Protein AF-A0ABD7GP69-F1 (afdb_monomer_lite)

Secondary structure (DSSP, 8-state):
--GGGGGPPEESSTTSEE-GGGGB-SSTTEEE-TTS-EEEEEEEE-BTTEEEEE-SS--SS-EEEEEEEE--STT---EEEE-S--SSEEEEEEE-TTS-B---EEEEEEEE-

pLDDT: mean 90.44, std 5.29, range [66.88, 95.69]

Organism: NCBI:txid1812935

Structure (mmCIF, N/CA/C/O backbone):
data_AF-A0ABD7GP69-F1
#
_entry.id   AF-A0ABD7GP69-F1
#
loop_
_atom_site.group_PDB
_atom_site.id
_atom_site.type_symbol
_atom_site.label_atom_id
_atom_site.label_alt_id
_atom_site.label_comp_id
_atom_site.label_asym_id
_atom_site.label_entity_id
_atom_site.label_seq_id
_atom_site.pdbx_PDB_ins_code
_atom_site.Cartn_x
_atom_site.Cartn_y
_atom_site.Cartn_z
_atom_site.occupancy
_atom_site.B_iso_or_equiv
_atom_site.auth_seq_id
_atom_site.auth_comp_id
_atom_site.auth_asym_id
_atom_site.auth_atom_id
_atom_site.pdbx_PDB_model_num
ATOM 1 N N . GLY A 1 1 ? -33.710 0.098 13.805 1.00 66.88 1 GLY A N 1
ATOM 2 C CA . GLY A 1 1 ? -33.484 1.265 14.685 1.00 66.88 1 GLY A CA 1
ATOM 3 C C . GLY A 1 1 ? -32.191 1.082 15.458 1.00 66.88 1 GLY A C 1
ATOM 4 O O . GLY A 1 1 ? -31.771 -0.054 15.618 1.00 66.88 1 GLY A O 1
ATOM 5 N N . LEU A 1 2 ? -31.568 2.172 15.920 1.00 76.12 2 LEU A N 1
ATOM 6 C CA . LEU A 1 2 ? -30.235 2.172 16.555 1.00 76.12 2 LEU A CA 1
ATOM 7 C C . LEU A 1 2 ? -30.213 1.653 18.016 1.00 76.12 2 LEU A C 1
ATOM 9 O O . LEU A 1 2 ? -29.140 1.480 18.584 1.00 76.12 2 LEU A O 1
ATOM 13 N N . GLY A 1 3 ? -31.366 1.372 18.636 1.00 86.81 3 GLY A N 1
ATOM 14 C CA . GLY A 1 3 ? -31.443 0.788 19.985 1.00 86.81 3 GLY A CA 1
ATOM 15 C C . GLY A 1 3 ? -30.731 1.629 21.054 1.00 86.81 3 GLY A C 1
ATOM 16 O O . GLY A 1 3 ? -30.752 2.857 21.001 1.00 86.81 3 GLY A O 1
ATOM 17 N N . THR A 1 4 ? -30.054 0.973 22.000 1.00 87.00 4 THR A N 1
ATOM 18 C CA . THR A 1 4 ? -29.276 1.628 23.073 1.00 87.00 4 THR A CA 1
ATOM 19 C C . THR A 1 4 ? -28.040 2.376 22.569 1.00 87.00 4 THR A C 1
ATOM 21 O O . THR A 1 4 ? -27.393 3.083 23.336 1.00 87.00 4 THR A O 1
ATOM 24 N N . VAL A 1 5 ? -27.695 2.255 21.282 1.00 83.44 5 VAL A N 1
ATOM 25 C CA . VAL A 1 5 ? -26.601 3.026 20.681 1.00 83.44 5 VAL A CA 1
ATOM 26 C C . VAL A 1 5 ? -26.987 4.495 20.521 1.00 83.44 5 VAL A C 1
ATOM 28 O O . VAL A 1 5 ? -26.122 5.352 20.641 1.00 83.44 5 VAL A O 1
ATOM 31 N N . ALA A 1 6 ? -28.276 4.811 20.352 1.00 85.25 6 ALA A N 1
ATOM 32 C CA . ALA A 1 6 ? -28.744 6.191 20.191 1.00 85.25 6 ALA A CA 1
ATOM 33 C C . ALA A 1 6 ? -28.470 7.092 21.412 1.00 85.25 6 ALA A C 1
ATOM 35 O O . ALA A 1 6 ? -28.471 8.310 21.280 1.00 85.25 6 ALA A O 1
ATOM 36 N N . THR A 1 7 ? -28.232 6.506 22.589 1.00 88.25 7 THR A N 1
ATOM 37 C CA . THR A 1 7 ? -27.935 7.240 23.829 1.00 88.25 7 THR A CA 1
ATOM 38 C C . THR A 1 7 ? -26.441 7.291 24.149 1.00 88.25 7 THR A C 1
ATOM 40 O O . THR A 1 7 ? -26.061 7.792 25.205 1.00 88.25 7 THR A O 1
ATOM 43 N N . LYS A 1 8 ? -25.582 6.719 23.297 1.00 90.06 8 LYS A N 1
ATOM 44 C CA . LYS A 1 8 ? -24.135 6.675 23.527 1.00 90.06 8 LYS A CA 1
ATOM 45 C C . LYS A 1 8 ? -23.468 7.939 23.001 1.00 90.06 8 LYS A C 1
ATOM 47 O O . LYS A 1 8 ? -23.760 8.397 21.901 1.00 90.06 8 LYS A O 1
ATOM 52 N N . ASN A 1 9 ? -22.514 8.450 23.773 1.00 92.56 9 ASN A N 1
ATOM 53 C CA . ASN A 1 9 ? -21.662 9.555 23.345 1.00 92.56 9 ASN A CA 1
ATOM 54 C C . ASN A 1 9 ? -20.686 9.098 22.252 1.00 92.56 9 ASN A C 1
ATOM 56 O O . ASN A 1 9 ? -20.307 7.925 22.202 1.00 92.56 9 ASN A O 1
ATOM 60 N N . VAL A 1 10 ? -20.265 10.040 21.409 1.00 91.50 10 VAL A N 1
ATOM 61 C CA . VAL A 1 10 ? -19.211 9.845 20.404 1.00 91.50 10 VAL A CA 1
ATOM 62 C C . VAL A 1 10 ? -17.851 10.142 21.044 1.00 91.50 10 VAL A C 1
ATOM 64 O O . VAL A 1 10 ? -17.710 11.161 21.718 1.00 91.50 10 VAL A O 1
ATOM 67 N N . GLY A 1 11 ? -16.875 9.250 20.869 1.00 90.50 11 GLY A N 1
ATOM 68 C CA . GLY A 1 11 ? -15.530 9.385 21.432 1.00 90.50 11 GLY A CA 1
ATOM 69 C C . GLY A 1 11 ? -14.727 8.082 21.378 1.00 90.50 11 GLY A C 1
ATOM 70 O O . GLY A 1 11 ? -15.103 7.135 20.689 1.00 90.50 11 GLY A O 1
ATOM 71 N N . THR A 1 12 ? -13.616 8.020 22.111 1.00 87.69 12 THR A N 1
ATOM 72 C CA . THR A 1 12 ? -12.710 6.852 22.174 1.00 87.69 12 THR A CA 1
ATOM 73 C C . THR A 1 12 ? -12.851 6.028 23.461 1.00 87.69 12 THR A C 1
ATOM 75 O O . THR A 1 12 ? -12.137 5.044 23.657 1.00 87.69 12 THR A O 1
ATOM 78 N N . GLY A 1 13 ? -13.762 6.417 24.357 1.00 85.44 13 GLY A N 1
ATOM 79 C CA . GLY A 1 13 ? -13.987 5.765 25.645 1.00 85.44 13 GLY A CA 1
ATOM 80 C C . GLY A 1 13 ? -14.775 4.455 25.552 1.00 85.44 13 GLY A C 1
ATOM 81 O O . GLY A 1 13 ? -15.491 4.181 24.587 1.00 85.44 13 GLY A O 1
ATOM 82 N N . SER A 1 14 ? -14.688 3.637 26.605 1.00 86.69 14 SER A N 1
ATOM 83 C CA . SER A 1 14 ? -15.457 2.390 26.689 1.00 86.69 14 SER A CA 1
ATOM 84 C C . SER A 1 14 ? -16.962 2.657 26.595 1.00 86.69 14 SER A C 1
ATOM 86 O O . SER A 1 14 ? -17.495 3.555 27.245 1.00 86.69 14 SER A O 1
ATOM 88 N N . GLY A 1 15 ? -17.653 1.870 25.770 1.00 84.94 15 GLY A N 1
ATOM 89 C CA . GLY A 1 15 ? -19.095 1.991 25.579 1.00 84.94 15 GLY A CA 1
ATOM 90 C C . GLY A 1 15 ? -19.539 3.190 24.736 1.00 84.94 15 GLY A C 1
ATOM 91 O O . GLY A 1 15 ? -20.748 3.368 24.603 1.00 84.94 15 GLY A O 1
ATOM 92 N N . GLN A 1 16 ? -18.618 3.959 24.147 1.00 89.31 16 GLN A N 1
ATOM 93 C CA . GLN A 1 16 ? -18.918 5.052 23.216 1.00 89.31 16 GLN A CA 1
ATOM 94 C C . GLN A 1 16 ? -19.029 4.571 21.764 1.00 89.31 16 GLN A C 1
ATOM 96 O O . GLN A 1 16 ? -18.616 3.463 21.415 1.00 89.31 16 GLN A O 1
ATOM 101 N N . ILE A 1 17 ? -19.623 5.411 20.918 1.00 90.06 17 ILE A N 1
ATOM 102 C CA . ILE A 1 17 ? -19.536 5.276 19.463 1.00 90.06 17 ILE A CA 1
ATOM 103 C C . ILE A 1 17 ? -18.164 5.825 19.048 1.00 90.06 17 ILE A C 1
ATOM 105 O O . ILE A 1 17 ? -17.888 6.979 19.379 1.00 90.06 17 ILE A O 1
ATOM 109 N N . PRO A 1 18 ? -17.320 5.054 18.336 1.00 88.44 18 PRO A N 1
ATOM 110 C CA . PRO A 1 18 ? -16.006 5.522 17.910 1.00 88.44 18 PRO A CA 1
ATOM 111 C C . PRO A 1 18 ? -16.093 6.841 17.143 1.00 88.44 18 PRO A C 1
ATOM 113 O O . PRO A 1 18 ? -16.843 6.955 16.171 1.00 88.44 18 PRO A O 1
ATOM 116 N N . ASP A 1 19 ? -15.323 7.831 17.581 1.00 89.88 19 ASP A N 1
ATOM 117 C CA . ASP A 1 19 ? -15.154 9.077 16.836 1.00 89.88 19 ASP A CA 1
ATOM 118 C C . ASP A 1 19 ? -14.115 8.942 15.704 1.00 89.88 19 ASP A C 1
ATOM 120 O O . ASP A 1 19 ? -13.464 7.908 15.534 1.00 89.88 19 ASP A O 1
ATOM 124 N N . MET A 1 20 ? -13.921 10.022 14.942 1.00 85.44 20 MET A N 1
ATOM 125 C CA . MET A 1 20 ? -12.962 10.068 13.831 1.00 85.44 20 MET A CA 1
ATOM 126 C C . MET A 1 20 ? -11.504 9.844 14.275 1.00 85.44 20 MET A C 1
ATOM 128 O O . MET A 1 20 ? -10.694 9.334 13.502 1.00 85.44 20 MET A O 1
ATOM 132 N N . SER A 1 21 ? -11.154 10.190 15.518 1.00 87.19 21 SER A N 1
ATOM 133 C CA . SER A 1 21 ? -9.795 10.003 16.038 1.00 87.19 21 SER A CA 1
ATOM 134 C C . SER A 1 21 ? -9.438 8.522 16.197 1.00 87.19 21 SER A C 1
ATOM 136 O O . SER A 1 21 ? -8.272 8.160 16.067 1.00 87.19 21 SER A O 1
ATOM 138 N N . SER A 1 22 ? -10.444 7.651 16.340 1.00 87.12 22 SER A N 1
ATOM 139 C CA . SER A 1 22 ? -10.281 6.189 16.386 1.00 87.12 22 SER A CA 1
ATOM 140 C C . SER A 1 22 ? -9.695 5.591 15.097 1.00 87.12 22 SER A C 1
ATOM 142 O O . SER A 1 22 ? -9.169 4.477 15.118 1.00 87.12 22 SER A O 1
ATOM 144 N N . PHE A 1 23 ? -9.778 6.320 13.980 1.00 89.31 23 PHE A N 1
ATOM 145 C CA . PHE A 1 23 ? -9.234 5.924 12.677 1.00 89.31 23 PHE A CA 1
ATOM 146 C C . PHE A 1 23 ? -7.881 6.580 12.381 1.00 89.31 23 PHE A C 1
ATOM 148 O O . PHE A 1 23 ? -7.225 6.229 11.399 1.00 89.31 23 PHE A O 1
ATOM 155 N N . ASN A 1 24 ? -7.445 7.532 13.209 1.00 86.00 24 ASN A N 1
ATOM 156 C CA . ASN A 1 24 ? -6.181 8.227 13.024 1.00 86.00 24 ASN A CA 1
ATOM 157 C C . ASN A 1 24 ? -5.021 7.379 13.574 1.00 86.00 24 ASN A C 1
ATOM 159 O O . ASN A 1 24 ? -5.121 6.752 14.625 1.00 86.00 24 ASN A O 1
ATOM 163 N N . THR A 1 25 ? -3.907 7.366 12.851 1.00 82.19 25 THR A N 1
ATOM 164 C CA . THR A 1 25 ? -2.666 6.671 13.236 1.00 82.19 25 THR A CA 1
ATOM 165 C C . THR A 1 25 ? -1.619 7.612 13.839 1.00 82.19 25 THR A C 1
ATOM 167 O O . THR A 1 25 ? -0.542 7.168 14.217 1.00 82.19 25 THR A O 1
ATOM 170 N N . GLY A 1 26 ? -1.916 8.913 13.913 1.00 84.25 26 GLY A N 1
ATOM 171 C CA . GLY A 1 26 ? -0.978 9.965 14.308 1.00 84.25 26 GLY A CA 1
ATOM 172 C C . GLY A 1 26 ? -0.052 10.424 13.180 1.00 84.25 26 GLY A C 1
ATOM 173 O O . GLY A 1 26 ? 0.708 11.366 13.377 1.00 84.25 26 GLY A O 1
ATOM 174 N N . ASN A 1 27 ? -0.134 9.803 12.000 1.00 86.00 27 ASN A N 1
ATOM 175 C CA . ASN A 1 27 ? 0.709 10.095 10.848 1.00 86.00 27 ASN A CA 1
ATOM 176 C C . ASN A 1 27 ? -0.120 10.536 9.639 1.00 86.00 27 ASN A C 1
ATOM 178 O O . ASN A 1 27 ? -1.269 10.127 9.455 1.00 86.00 27 ASN A O 1
ATOM 182 N N . THR A 1 28 ? 0.480 11.369 8.790 1.00 85.00 28 THR A N 1
ATOM 183 C CA . THR A 1 28 ? -0.077 11.664 7.470 1.00 85.00 28 THR A CA 1
ATOM 184 C C . THR A 1 28 ? 0.035 10.423 6.584 1.00 85.00 28 THR A C 1
ATOM 186 O O . THR A 1 28 ? 0.963 9.629 6.724 1.00 85.00 28 THR A O 1
ATOM 189 N N . ASN A 1 29 ? -0.916 10.254 5.661 1.00 90.19 29 ASN A N 1
ATOM 190 C CA . ASN A 1 29 ? -0.957 9.128 4.720 1.00 90.19 29 ASN A CA 1
ATOM 191 C C . ASN A 1 29 ? -1.190 7.740 5.349 1.00 90.19 29 ASN A C 1
ATOM 193 O O . ASN A 1 29 ? -0.887 6.719 4.731 1.00 90.19 29 ASN A O 1
ATOM 197 N N . SER A 1 30 ? -1.777 7.667 6.543 1.00 92.00 30 SER A N 1
ATOM 198 C CA . SER A 1 30 ? -2.166 6.389 7.140 1.00 92.00 30 SER A CA 1
ATOM 199 C C . SER A 1 30 ? -3.420 6.490 7.998 1.00 92.00 30 SER A C 1
ATOM 201 O O . SER A 1 30 ? -3.625 7.452 8.739 1.00 92.00 30 SER A O 1
ATOM 203 N N . PHE A 1 31 ? -4.257 5.459 7.938 1.00 92.69 31 PHE A N 1
ATOM 204 C CA . PHE A 1 31 ? -5.451 5.332 8.769 1.00 92.69 31 PHE A CA 1
ATOM 205 C C . PHE A 1 31 ? -5.623 3.896 9.263 1.00 92.69 31 PHE A C 1
ATOM 207 O O . PHE A 1 31 ? -5.095 2.944 8.685 1.00 92.69 31 PHE A O 1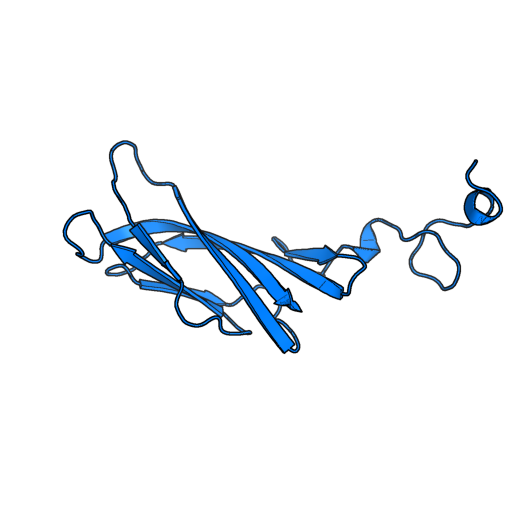
ATOM 214 N N . ARG A 1 32 ? -6.356 3.743 10.364 1.00 92.62 32 ARG A N 1
ATOM 215 C CA . ARG A 1 32 ? -6.614 2.466 11.024 1.00 92.62 32 ARG A CA 1
ATOM 216 C C . ARG A 1 32 ? -8.071 2.067 10.851 1.00 92.62 32 ARG A C 1
ATOM 218 O O . ARG A 1 32 ? -8.973 2.885 10.982 1.00 92.62 32 ARG A O 1
ATOM 225 N N . LEU A 1 33 ? -8.296 0.789 10.589 1.00 91.44 33 LEU A N 1
ATOM 226 C CA . LEU A 1 33 ? -9.613 0.178 10.549 1.00 91.44 33 LEU A CA 1
ATOM 227 C C . LEU A 1 33 ? -9.987 -0.377 11.933 1.00 91.44 33 LEU A C 1
ATOM 229 O O . LEU A 1 33 ? -9.108 -0.840 12.666 1.00 91.44 33 LEU A O 1
ATOM 233 N N . PRO A 1 34 ? -11.286 -0.440 12.280 1.00 85.06 34 PRO A N 1
ATOM 234 C CA . PRO A 1 34 ? -11.744 -0.961 13.572 1.00 85.06 34 PRO A CA 1
ATOM 235 C C . PRO A 1 34 ? -11.295 -2.399 13.867 1.00 85.06 34 PRO A C 1
ATOM 237 O O . PRO A 1 34 ? -11.184 -2.794 15.021 1.00 85.06 34 PRO A O 1
ATOM 240 N N . THR A 1 35 ? -10.993 -3.180 12.828 1.00 86.12 35 THR A N 1
ATOM 241 C CA . THR A 1 35 ? -10.471 -4.552 12.932 1.00 86.12 35 THR A CA 1
ATOM 242 C C . THR A 1 35 ? -8.985 -4.619 13.305 1.00 86.12 35 THR A C 1
ATOM 244 O O . THR A 1 35 ? -8.416 -5.705 13.346 1.00 86.12 35 THR A O 1
ATOM 247 N N . GLY A 1 36 ? -8.336 -3.476 13.548 1.00 87.50 36 GLY A N 1
ATOM 248 C CA . GLY A 1 36 ? -6.926 -3.381 13.922 1.00 87.50 36 GLY A CA 1
ATOM 249 C C . GLY A 1 36 ? -5.955 -3.280 12.746 1.00 87.50 36 GLY A C 1
ATOM 250 O O . GLY A 1 36 ? -4.769 -3.090 12.989 1.00 87.50 36 GLY A O 1
ATOM 251 N N . HIS A 1 37 ? -6.441 -3.355 11.505 1.00 93.19 37 HIS A N 1
ATOM 252 C CA . HIS A 1 37 ? -5.611 -3.195 10.311 1.00 93.19 37 HIS A CA 1
ATOM 253 C C . HIS A 1 37 ? -5.271 -1.726 10.061 1.00 93.19 37 HIS A C 1
ATOM 255 O O . HIS A 1 37 ? -6.068 -0.832 10.340 1.00 93.19 37 HIS A O 1
ATOM 261 N N . PHE A 1 38 ? -4.107 -1.488 9.483 1.00 93.38 38 PHE A N 1
ATOM 262 C CA . PHE A 1 38 ? -3.633 -0.196 9.024 1.00 93.38 38 PHE A CA 1
ATOM 263 C C . PHE A 1 38 ? -3.654 -0.191 7.503 1.00 93.38 38 PHE A C 1
ATOM 265 O O . PHE A 1 38 ? -3.291 -1.180 6.865 1.00 93.38 38 PHE A O 1
ATOM 272 N N . VAL A 1 39 ? -4.058 0.936 6.935 1.00 95.19 39 VAL A N 1
ATOM 273 C CA . VAL A 1 39 ? -3.883 1.246 5.521 1.00 95.19 39 VAL A CA 1
ATOM 274 C C . VAL A 1 39 ? -2.925 2.419 5.450 1.00 95.19 39 VAL A C 1
ATOM 276 O O . VAL A 1 39 ? -3.139 3.441 6.103 1.00 95.19 39 VAL A O 1
ATOM 279 N N . GLN A 1 40 ? -1.853 2.256 4.689 1.00 95.25 40 GLN A N 1
ATOM 280 C CA . GLN A 1 40 ? -0.798 3.250 4.553 1.00 95.25 40 GLN A CA 1
ATOM 281 C C . GLN A 1 40 ? -0.544 3.509 3.082 1.00 95.25 40 GLN A C 1
ATOM 283 O O . GLN A 1 40 ? -0.470 2.573 2.288 1.00 95.25 40 GLN A O 1
ATOM 288 N N . ILE A 1 41 ? -0.420 4.777 2.724 1.00 95.50 41 ILE A N 1
ATOM 289 C CA . ILE A 1 41 ? -0.147 5.206 1.361 1.00 95.50 41 ILE A CA 1
ATOM 290 C C . ILE A 1 41 ? 1.152 5.995 1.325 1.00 95.50 41 ILE A C 1
ATOM 292 O O . ILE A 1 41 ? 1.560 6.627 2.297 1.00 95.50 41 ILE A O 1
ATOM 296 N N . GLY A 1 42 ? 1.822 5.958 0.188 1.00 94.62 42 GLY A N 1
ATOM 297 C CA . GLY A 1 42 ? 3.053 6.703 0.004 1.00 94.62 42 GLY A CA 1
ATOM 298 C C . GLY A 1 42 ? 3.410 6.814 -1.460 1.00 94.62 42 GLY A C 1
ATOM 299 O O . GLY A 1 42 ? 2.794 6.179 -2.316 1.00 94.62 42 GLY A O 1
ATOM 300 N N . SER A 1 43 ? 4.397 7.652 -1.746 1.00 94.56 43 SER A N 1
ATOM 301 C CA . SER A 1 43 ? 4.880 7.867 -3.101 1.00 94.56 43 SER A CA 1
ATOM 302 C C . SER A 1 43 ? 6.329 8.309 -3.143 1.00 94.56 43 SER A C 1
ATOM 304 O O . SER A 1 43 ? 6.883 8.749 -2.138 1.00 94.56 43 SER A O 1
ATOM 306 N N . GLY A 1 44 ? 6.930 8.184 -4.320 1.00 93.88 44 GLY A N 1
ATOM 307 C CA . GLY A 1 44 ? 8.269 8.669 -4.605 1.00 93.88 44 GLY A CA 1
ATOM 308 C C . GLY A 1 44 ? 8.675 8.326 -6.029 1.00 93.88 44 GLY A C 1
ATOM 309 O O . GLY A 1 44 ? 7.826 8.147 -6.903 1.00 93.88 44 GLY A O 1
ATOM 310 N N . GLN A 1 45 ? 9.978 8.235 -6.264 1.00 94.19 45 GLN A N 1
ATOM 311 C CA . GLN A 1 45 ? 10.534 7.880 -7.565 1.00 94.19 45 GLN A CA 1
ATOM 312 C C . GLN A 1 45 ? 11.342 6.595 -7.463 1.00 94.19 45 GLN A C 1
ATOM 314 O O . GLN A 1 45 ? 12.006 6.344 -6.458 1.00 94.19 45 GLN A O 1
ATOM 319 N N . THR A 1 46 ? 11.276 5.778 -8.507 1.00 94.75 46 THR A N 1
ATOM 320 C CA . THR A 1 46 ? 12.152 4.618 -8.640 1.00 94.75 46 THR A CA 1
ATOM 321 C C . THR A 1 46 ? 13.556 5.051 -9.061 1.00 94.75 46 THR A C 1
ATOM 323 O O . THR A 1 46 ? 13.728 6.028 -9.791 1.00 94.75 46 THR A O 1
ATOM 326 N N . ILE A 1 47 ? 14.560 4.289 -8.626 1.00 94.81 47 ILE A N 1
ATOM 327 C CA . ILE A 1 47 ? 15.963 4.437 -9.020 1.00 94.81 47 ILE A CA 1
ATOM 328 C C . ILE A 1 47 ? 16.415 3.110 -9.622 1.00 94.81 47 ILE A C 1
ATOM 330 O O . ILE A 1 47 ? 16.429 2.084 -8.945 1.00 94.81 47 ILE A O 1
ATOM 334 N N . SER A 1 48 ? 16.752 3.116 -10.911 1.00 93.94 48 SER A N 1
ATOM 335 C CA . SER A 1 48 ? 17.075 1.916 -11.689 1.00 93.94 48 SER A CA 1
ATOM 336 C C . SER A 1 48 ? 15.985 0.832 -11.580 1.00 93.94 48 SER A C 1
ATOM 338 O O . SER A 1 48 ? 16.278 -0.360 -11.497 1.00 93.94 48 SER A O 1
ATOM 340 N N . GLY A 1 49 ? 14.715 1.250 -11.531 1.00 93.56 49 GLY A N 1
ATOM 341 C CA . GLY A 1 49 ? 13.559 0.372 -11.337 1.00 93.56 49 GLY A CA 1
ATOM 342 C C . GLY A 1 49 ? 13.287 -0.051 -9.893 1.00 93.56 49 GLY A C 1
ATOM 343 O O . GLY A 1 49 ? 12.239 -0.627 -9.640 1.00 93.56 49 GLY A O 1
ATOM 344 N N . GLY A 1 50 ? 14.161 0.233 -8.929 1.00 94.69 50 GLY A N 1
ATOM 345 C CA . GLY A 1 50 ? 13.915 -0.071 -7.519 1.00 94.69 50 GLY A CA 1
ATOM 346 C C . GLY A 1 50 ? 13.157 1.048 -6.808 1.00 94.69 50 GLY A C 1
ATOM 347 O O . GLY A 1 50 ? 13.465 2.223 -6.992 1.00 94.69 50 GLY A O 1
ATOM 348 N N . PHE A 1 51 ? 12.196 0.692 -5.961 1.00 95.31 51 PHE A N 1
ATOM 349 C CA . PHE A 1 51 ? 11.550 1.604 -5.021 1.00 95.31 51 PHE A CA 1
ATOM 350 C C . PHE A 1 51 ? 11.574 1.003 -3.618 1.00 95.31 51 PHE A C 1
ATOM 352 O O . PHE A 1 51 ? 11.174 -0.143 -3.406 1.00 95.31 51 PHE A O 1
ATOM 359 N N . THR A 1 52 ? 12.040 1.782 -2.645 1.00 95.25 52 THR A N 1
ATOM 360 C CA . THR A 1 52 ? 11.988 1.419 -1.228 1.00 95.25 52 THR A CA 1
ATOM 361 C C . THR A 1 52 ? 11.656 2.648 -0.404 1.00 95.25 52 THR A C 1
ATOM 363 O O . THR A 1 52 ? 12.331 3.666 -0.517 1.00 95.25 52 THR A O 1
ATOM 366 N N . GLN A 1 53 ? 10.622 2.550 0.427 1.00 94.88 53 GLN A N 1
ATOM 367 C CA . GLN A 1 53 ? 10.177 3.643 1.285 1.00 94.88 53 GLN A CA 1
ATOM 368 C C . GLN A 1 53 ? 9.658 3.076 2.603 1.00 94.88 53 GLN A C 1
ATOM 370 O O . GLN A 1 53 ? 8.781 2.211 2.598 1.00 94.88 53 GLN A O 1
ATOM 375 N N . SER A 1 54 ? 10.160 3.582 3.730 1.00 95.12 54 SER A N 1
ATOM 376 C CA . SER A 1 54 ? 9.640 3.218 5.050 1.00 95.12 54 SER A CA 1
ATOM 377 C C . SER A 1 54 ? 8.172 3.615 5.181 1.00 95.12 54 SER A C 1
ATOM 379 O O . SER A 1 54 ? 7.777 4.703 4.745 1.00 95.12 54 SER A O 1
ATOM 381 N N . TYR A 1 55 ? 7.369 2.751 5.796 1.00 94.75 55 TYR A N 1
ATOM 382 C CA . TYR A 1 55 ? 5.989 3.095 6.118 1.00 94.75 55 TYR A CA 1
ATOM 383 C C . TYR A 1 55 ? 5.943 4.185 7.200 1.00 94.75 55 TYR A C 1
ATOM 385 O O . TYR A 1 55 ? 6.795 4.175 8.094 1.00 94.75 55 TYR A O 1
ATOM 393 N N . PRO A 1 56 ? 4.937 5.082 7.181 1.00 92.44 56 PRO A N 1
ATOM 394 C CA . PRO A 1 56 ? 4.718 6.046 8.263 1.00 92.44 56 PRO A CA 1
ATOM 395 C C . PRO A 1 56 ? 4.618 5.391 9.648 1.00 92.44 56 PRO A C 1
ATOM 397 O O . PRO A 1 56 ? 5.057 5.946 10.650 1.00 92.44 56 PRO A O 1
ATOM 400 N N . THR A 1 57 ? 4.045 4.192 9.720 1.00 90.94 57 THR A N 1
ATOM 401 C CA . THR A 1 57 ? 3.967 3.365 10.925 1.00 90.94 57 THR A CA 1
ATOM 402 C C . THR A 1 57 ? 4.312 1.919 10.564 1.00 90.94 57 THR A C 1
ATOM 404 O O . THR A 1 57 ? 3.639 1.333 9.722 1.00 90.94 57 THR A O 1
ATOM 407 N N . PRO A 1 58 ? 5.326 1.284 11.170 1.00 92.31 58 PRO A N 1
ATOM 408 C CA . PRO A 1 58 ? 5.593 -0.132 10.924 1.00 92.31 58 PRO A CA 1
ATOM 409 C C . PRO A 1 58 ? 4.374 -1.001 11.263 1.00 92.31 58 PRO A C 1
ATOM 411 O O . PRO A 1 58 ? 3.744 -0.800 12.301 1.00 92.31 58 PRO A O 1
ATOM 414 N N . PHE A 1 59 ? 4.052 -1.981 10.416 1.00 93.81 59 PHE A N 1
ATOM 415 C CA . PHE A 1 59 ? 2.985 -2.936 10.712 1.00 93.81 59 PHE A CA 1
ATOM 416 C C . PHE A 1 59 ? 3.399 -3.828 11.900 1.00 93.81 59 PHE A C 1
ATOM 418 O O . PHE A 1 59 ? 4.460 -4.457 11.836 1.00 93.81 59 PHE A O 1
ATOM 425 N N . PRO A 1 60 ? 2.606 -3.902 12.985 1.00 91.75 60 PRO A N 1
ATOM 426 C CA . PRO A 1 60 ? 2.988 -4.653 14.183 1.00 91.75 60 PRO A CA 1
ATOM 427 C C . PRO A 1 60 ? 3.315 -6.137 13.945 1.00 91.75 60 PRO A C 1
ATOM 429 O O . PRO A 1 60 ? 4.244 -6.669 14.553 1.00 91.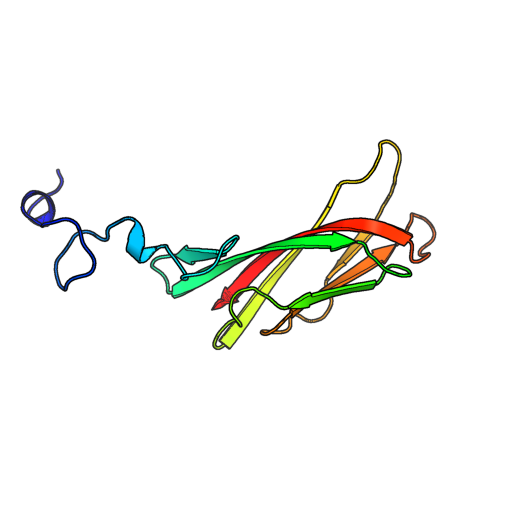75 60 PRO A O 1
ATOM 432 N N . ASN A 1 61 ? 2.597 -6.815 13.049 1.00 92.62 61 ASN A N 1
ATOM 433 C CA . ASN A 1 61 ? 2.787 -8.230 12.746 1.00 92.62 61 ASN A CA 1
ATOM 434 C C . ASN A 1 61 ? 3.280 -8.457 11.308 1.00 92.62 61 ASN A C 1
ATOM 436 O O . ASN A 1 61 ? 4.329 -9.088 11.116 1.00 92.62 61 ASN A O 1
ATOM 440 N N . ILE A 1 62 ? 2.526 -7.981 10.311 1.00 93.38 62 ILE A N 1
ATOM 441 C CA . ILE A 1 62 ? 2.710 -8.300 8.889 1.00 93.38 62 ILE A CA 1
ATOM 442 C C . ILE A 1 62 ? 2.112 -7.229 7.959 1.00 93.38 62 ILE A C 1
ATOM 444 O O . ILE A 1 62 ? 0.998 -6.749 8.172 1.00 93.38 62 ILE A O 1
ATOM 448 N N . CYS A 1 63 ? 2.819 -6.925 6.865 1.00 94.69 63 CYS A N 1
ATOM 449 C CA . CYS A 1 63 ? 2.225 -6.296 5.684 1.00 94.69 63 CYS A CA 1
ATOM 450 C C . CYS A 1 63 ? 1.558 -7.393 4.843 1.00 94.69 63 CYS A C 1
ATOM 452 O O . CYS A 1 63 ? 2.239 -8.253 4.291 1.00 94.69 63 CYS A O 1
ATOM 454 N N . GLN A 1 64 ? 0.227 -7.423 4.821 1.00 94.12 64 GLN A N 1
ATOM 455 C CA . GLN A 1 64 ? -0.537 -8.481 4.151 1.00 94.12 64 GLN A CA 1
ATOM 456 C C . GLN A 1 64 ? -0.684 -8.233 2.653 1.00 94.12 64 GLN A C 1
ATOM 458 O O . GLN A 1 64 ? -0.771 -9.183 1.881 1.00 94.12 64 GLN A O 1
ATOM 463 N N . ALA A 1 65 ? -0.756 -6.966 2.255 1.00 93.50 65 ALA A N 1
ATOM 464 C CA . ALA A 1 65 ? -0.851 -6.571 0.864 1.00 93.50 65 ALA A CA 1
ATOM 465 C C . ALA A 1 65 ? -0.040 -5.300 0.640 1.00 93.50 65 ALA A C 1
ATOM 467 O O . ALA A 1 65 ? -0.199 -4.320 1.365 1.00 93.50 65 ALA A O 1
ATOM 468 N N . LEU A 1 66 ? 0.780 -5.313 -0.403 1.00 95.12 66 LEU A N 1
ATOM 469 C CA . LEU A 1 66 ? 1.407 -4.133 -0.971 1.00 95.12 66 LEU A CA 1
ATOM 470 C C . LEU A 1 66 ? 0.929 -4.039 -2.414 1.00 95.12 66 LEU A C 1
ATOM 472 O O . LEU A 1 66 ? 1.036 -5.003 -3.166 1.00 95.12 66 LEU A O 1
ATOM 476 N N . VAL A 1 67 ? 0.376 -2.894 -2.787 1.00 94.19 67 VAL A N 1
ATOM 477 C CA . VAL A 1 67 ? -0.077 -2.619 -4.148 1.00 94.19 67 VAL A CA 1
ATOM 478 C C . VAL A 1 67 ? 0.636 -1.369 -4.617 1.00 94.19 67 VAL A C 1
ATOM 480 O O . VAL A 1 67 ? 0.420 -0.292 -4.067 1.00 94.19 67 VAL A O 1
ATOM 483 N N . GLY A 1 68 ? 1.493 -1.519 -5.619 1.00 93.50 68 GLY A N 1
ATOM 484 C CA . GLY A 1 68 ? 2.143 -0.397 -6.280 1.00 93.50 68 GLY A CA 1
ATOM 485 C C . GLY A 1 68 ? 1.333 0.112 -7.460 1.00 93.50 68 GLY A C 1
ATOM 486 O O . GLY A 1 68 ? 0.653 -0.654 -8.141 1.00 93.50 68 GLY A O 1
ATOM 487 N N . VAL A 1 69 ? 1.461 1.404 -7.737 1.00 92.81 69 VAL A N 1
ATOM 488 C CA . VAL A 1 69 ? 0.924 2.050 -8.934 1.00 92.81 69 VAL A CA 1
ATOM 489 C C . VAL A 1 69 ? 1.989 2.943 -9.556 1.00 92.81 69 VAL A C 1
ATOM 491 O O . VAL A 1 69 ? 2.712 3.645 -8.851 1.00 92.81 69 VAL A O 1
ATOM 494 N N . VAL A 1 70 ? 2.084 2.933 -10.885 1.00 92.50 70 VAL A N 1
ATOM 495 C CA . VAL A 1 70 ? 2.861 3.933 -11.622 1.00 92.50 70 VAL A CA 1
ATOM 496 C C . VAL A 1 70 ? 1.897 5.032 -12.029 1.00 92.50 70 VAL A C 1
ATOM 498 O O . VAL A 1 70 ? 0.872 4.759 -12.651 1.00 92.50 70 VAL A O 1
ATOM 501 N N . TYR A 1 71 ? 2.236 6.274 -11.718 1.00 88.06 71 TYR A N 1
ATOM 502 C CA . TYR A 1 71 ? 1.569 7.437 -12.290 1.00 88.06 71 TYR A CA 1
ATOM 503 C C . TYR A 1 71 ? 2.658 8.379 -12.789 1.00 88.06 71 TYR A C 1
ATOM 505 O O . TYR A 1 71 ? 3.252 9.168 -12.061 1.00 88.06 71 TYR A O 1
ATOM 513 N N . SER A 1 72 ? 2.989 8.208 -14.062 1.00 78.38 72 SER A N 1
ATOM 514 C CA . SER A 1 72 ? 4.033 8.962 -14.744 1.00 78.38 72 SER A CA 1
ATOM 515 C C . SER A 1 72 ? 3.428 9.745 -15.908 1.00 78.38 72 SER A C 1
ATOM 517 O O . SER A 1 72 ? 2.210 9.781 -16.093 1.00 78.38 72 SER A O 1
ATOM 519 N N . THR A 1 73 ? 4.286 10.386 -16.693 1.00 71.25 73 THR A N 1
ATOM 520 C CA . THR A 1 73 ? 3.909 11.074 -17.924 1.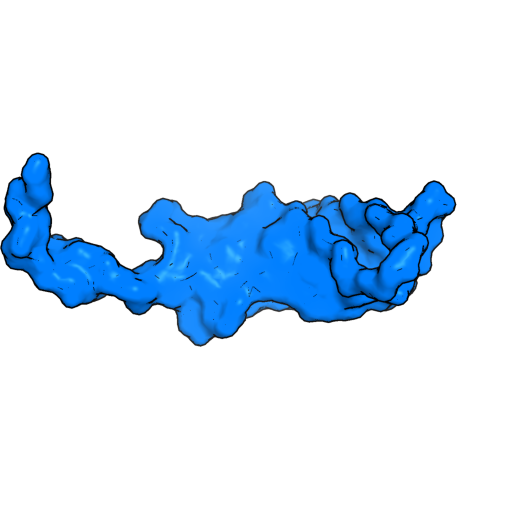00 71.25 73 THR A CA 1
ATOM 521 C C . THR A 1 73 ? 3.246 10.098 -18.903 1.00 71.25 73 THR A C 1
ATOM 523 O O . THR A 1 73 ? 3.543 8.901 -18.923 1.00 71.25 73 THR A O 1
ATOM 526 N N . LEU A 1 74 ? 2.331 10.618 -19.723 1.00 80.69 74 LEU A N 1
ATOM 527 C CA . LEU A 1 74 ? 1.607 9.854 -20.738 1.00 80.69 74 LEU A CA 1
ATOM 528 C C . LEU A 1 74 ? 2.554 9.010 -21.611 1.00 80.69 74 LEU A C 1
ATOM 530 O O . LEU A 1 74 ? 3.602 9.483 -22.042 1.00 80.69 74 LEU A O 1
ATOM 534 N N . GLY A 1 75 ? 2.150 7.769 -21.902 1.00 79.50 75 GLY A N 1
ATOM 535 C CA . GLY A 1 75 ? 2.855 6.870 -22.826 1.00 79.50 75 GLY A CA 1
ATOM 536 C C . GLY A 1 75 ? 3.849 5.896 -22.183 1.00 79.50 75 GLY A C 1
ATOM 537 O O . GLY A 1 75 ? 4.336 5.002 -22.874 1.00 79.50 75 GLY A O 1
ATOM 538 N N . VAL A 1 76 ? 4.114 6.001 -20.876 1.00 84.00 76 VAL A N 1
ATOM 539 C CA . VAL A 1 76 ? 4.951 5.028 -20.158 1.00 84.00 76 VAL A CA 1
ATOM 540 C C . VAL A 1 76 ? 4.199 3.707 -19.980 1.00 84.00 76 VAL A C 1
ATOM 542 O O . VAL A 1 76 ? 3.103 3.665 -19.424 1.00 84.00 76 VAL A O 1
ATOM 545 N N . ARG A 1 77 ? 4.817 2.608 -20.424 1.00 86.75 77 ARG A N 1
ATOM 546 C CA . ARG A 1 77 ? 4.376 1.238 -20.139 1.00 86.75 77 ARG A CA 1
ATOM 547 C C . ARG A 1 77 ? 5.279 0.669 -19.060 1.00 86.75 77 ARG A C 1
ATOM 549 O O . ARG A 1 77 ? 6.482 0.557 -19.276 1.00 86.75 77 ARG A O 1
ATOM 556 N N . ALA A 1 78 ? 4.696 0.333 -17.918 1.00 90.31 78 ALA A N 1
ATOM 557 C CA . ALA A 1 78 ? 5.436 -0.162 -16.773 1.00 90.31 78 ALA A CA 1
ATOM 558 C C . ALA A 1 78 ? 4.721 -1.352 -16.139 1.00 90.31 78 ALA A C 1
ATOM 560 O O . ALA A 1 78 ? 3.494 -1.371 -16.038 1.00 90.31 78 ALA A O 1
ATOM 561 N N . PHE A 1 79 ? 5.509 -2.312 -15.677 1.00 92.19 79 PHE A N 1
ATOM 562 C CA . PHE A 1 79 ? 5.061 -3.427 -14.859 1.00 92.19 79 PHE A CA 1
ATOM 563 C C . PHE A 1 79 ? 5.648 -3.268 -13.462 1.00 92.19 79 PHE A C 1
ATOM 565 O O . PHE A 1 79 ? 6.833 -2.965 -13.322 1.00 92.19 79 PHE A O 1
ATOM 572 N N . ILE A 1 80 ? 4.820 -3.462 -12.435 1.00 93.62 80 ILE A N 1
ATOM 573 C CA . ILE A 1 80 ? 5.249 -3.430 -11.036 1.00 93.62 80 ILE A CA 1
ATOM 574 C C . ILE A 1 80 ? 5.257 -4.854 -10.494 1.00 93.62 80 ILE A C 1
ATOM 576 O O . ILE A 1 80 ? 4.255 -5.561 -10.588 1.00 93.62 80 ILE A O 1
ATOM 580 N N . ALA A 1 81 ? 6.364 -5.230 -9.866 1.00 91.81 81 ALA A N 1
ATOM 581 C CA . ALA A 1 81 ? 6.475 -6.412 -9.031 1.00 91.81 81 ALA A CA 1
ATOM 582 C C . ALA A 1 81 ? 6.739 -5.968 -7.590 1.00 91.81 81 ALA A C 1
ATOM 584 O O . ALA A 1 81 ? 7.773 -5.375 -7.286 1.00 91.81 81 ALA A O 1
ATOM 585 N N . THR A 1 82 ? 5.795 -6.224 -6.690 1.00 90.50 82 THR A N 1
ATOM 586 C CA . THR A 1 82 ? 6.002 -5.991 -5.259 1.00 90.50 82 THR A CA 1
ATOM 587 C C . THR A 1 82 ? 6.854 -7.115 -4.691 1.00 90.50 82 THR A C 1
ATOM 589 O O . THR A 1 82 ? 6.520 -8.286 -4.873 1.00 90.50 82 THR A O 1
ATOM 592 N N . ASN A 1 83 ? 7.939 -6.773 -4.001 1.00 85.31 83 ASN A N 1
ATOM 593 C CA . ASN A 1 83 ? 8.786 -7.769 -3.355 1.00 85.31 83 ASN A CA 1
ATOM 594 C C . ASN A 1 83 ? 8.116 -8.324 -2.096 1.00 85.31 83 ASN A C 1
ATOM 596 O O . ASN A 1 83 ? 7.065 -7.836 -1.668 1.00 85.31 83 ASN A O 1
ATOM 600 N N . THR A 1 84 ? 8.732 -9.352 -1.504 1.00 82.12 84 THR A N 1
ATOM 601 C CA . THR A 1 84 ? 8.278 -9.945 -0.242 1.00 82.12 84 THR A CA 1
ATOM 602 C C . THR A 1 84 ? 7.958 -8.848 0.763 1.00 82.12 84 THR A C 1
ATOM 604 O O . THR A 1 84 ? 8.802 -8.008 1.075 1.00 82.12 84 THR A O 1
ATOM 607 N N . SER A 1 85 ? 6.713 -8.841 1.231 1.00 77.06 85 SER A N 1
ATOM 608 C CA . SER A 1 85 ? 6.172 -7.743 2.018 1.00 77.06 85 SER A CA 1
ATOM 609 C C . SER A 1 85 ? 6.882 -7.647 3.371 1.00 77.06 85 SER A C 1
ATOM 611 O O . SER A 1 85 ? 6.717 -8.504 4.238 1.00 77.06 85 SER A O 1
ATOM 613 N N . ASP A 1 86 ? 7.676 -6.592 3.548 1.00 87.81 86 ASP A N 1
ATOM 614 C CA . ASP A 1 86 ? 8.280 -6.219 4.826 1.00 87.81 86 ASP A CA 1
ATOM 615 C C . ASP A 1 86 ? 7.234 -5.484 5.678 1.00 87.81 86 ASP A C 1
ATOM 617 O O . ASP A 1 86 ? 6.355 -4.792 5.163 1.00 87.81 86 ASP A O 1
ATOM 621 N N . ARG A 1 87 ? 7.314 -5.628 6.999 1.00 93.19 87 ARG A N 1
ATOM 622 C CA . ARG A 1 87 ? 6.497 -4.872 7.951 1.00 93.19 87 ARG A CA 1
ATOM 623 C C . ARG A 1 87 ? 6.925 -3.408 8.083 1.00 93.19 87 ARG A C 1
ATOM 625 O O . ARG A 1 87 ? 6.146 -2.601 8.580 1.00 93.19 87 ARG A O 1
ATOM 632 N N . THR A 1 88 ? 8.152 -3.067 7.692 1.00 94.19 88 THR A N 1
ATOM 633 C CA . THR A 1 88 ? 8.751 -1.744 7.928 1.00 94.19 88 THR A CA 1
ATOM 634 C C . THR A 1 88 ? 8.795 -0.854 6.690 1.00 94.19 88 THR A C 1
ATOM 636 O O . THR A 1 88 ? 8.741 0.369 6.828 1.00 94.19 88 THR A O 1
ATOM 639 N N . ALA A 1 89 ? 8.840 -1.439 5.491 1.00 94.88 89 ALA A N 1
ATOM 640 C CA . ALA A 1 89 ? 8.989 -0.689 4.252 1.00 94.88 89 ALA A CA 1
ATOM 641 C C . ALA A 1 89 ? 8.190 -1.278 3.084 1.00 94.88 89 ALA A C 1
ATOM 643 O O . ALA A 1 89 ? 8.037 -2.494 2.943 1.00 94.88 89 ALA A O 1
ATOM 644 N N . ALA A 1 90 ? 7.718 -0.389 2.212 1.00 95.00 90 ALA A N 1
ATOM 645 C CA . ALA A 1 90 ? 7.248 -0.740 0.882 1.00 95.00 90 ALA A CA 1
ATOM 646 C C . ALA A 1 90 ? 8.465 -1.020 0.004 1.00 95.00 90 ALA A C 1
ATOM 648 O O . ALA A 1 90 ? 9.352 -0.172 -0.094 1.00 95.00 90 ALA A O 1
ATOM 649 N N . ASN A 1 91 ? 8.496 -2.180 -0.647 1.00 94.88 91 ASN A N 1
ATOM 650 C CA . ASN A 1 91 ? 9.590 -2.568 -1.526 1.00 94.88 91 ASN A CA 1
ATOM 651 C C . ASN A 1 91 ? 9.040 -3.125 -2.843 1.00 94.88 91 ASN A C 1
ATOM 653 O O . ASN A 1 91 ? 8.252 -4.073 -2.848 1.00 94.88 91 ASN A O 1
ATOM 657 N N . MET A 1 92 ? 9.405 -2.494 -3.957 1.00 94.06 92 MET A N 1
ATOM 658 C CA . MET A 1 92 ? 8.858 -2.812 -5.275 1.00 94.06 92 MET A CA 1
ATOM 659 C C . MET A 1 92 ? 9.911 -2.630 -6.364 1.00 94.06 92 MET A C 1
ATOM 661 O O . MET A 1 92 ? 10.759 -1.741 -6.279 1.00 94.06 92 MET A O 1
ATOM 665 N N . ASN A 1 93 ? 9.798 -3.428 -7.419 1.00 95.00 93 ASN A N 1
ATOM 666 C CA . ASN A 1 93 ? 10.524 -3.265 -8.668 1.00 95.00 93 ASN A CA 1
ATOM 667 C C . ASN A 1 93 ? 9.569 -2.818 -9.772 1.00 95.00 93 ASN A C 1
ATOM 669 O O . ASN A 1 93 ? 8.433 -3.281 -9.860 1.00 95.00 93 ASN A O 1
ATOM 673 N N . VAL A 1 94 ? 10.054 -1.932 -10.631 1.00 94.75 94 VAL A N 1
ATOM 674 C CA . VAL A 1 94 ? 9.320 -1.367 -11.754 1.00 94.75 94 VAL A CA 1
ATOM 675 C C . VAL A 1 94 ? 10.171 -1.470 -12.999 1.00 94.75 94 VAL A C 1
ATOM 677 O O . VAL A 1 94 ? 11.298 -0.970 -13.042 1.00 94.75 94 VAL A O 1
ATOM 680 N N . VAL A 1 95 ? 9.612 -2.118 -14.011 1.00 95.06 95 VAL A N 1
ATOM 681 C CA . VAL A 1 95 ? 10.293 -2.386 -15.274 1.00 95.06 95 VAL A CA 1
ATOM 682 C C . VAL A 1 95 ? 9.462 -1.930 -16.462 1.00 95.06 95 VAL A C 1
ATOM 684 O O . VAL A 1 95 ? 8.237 -1.838 -16.373 1.00 95.06 95 VAL A O 1
ATOM 687 N N . ASP A 1 96 ? 10.124 -1.643 -17.578 1.00 92.50 96 ASP A N 1
ATOM 688 C CA . ASP A 1 96 ? 9.466 -1.425 -18.864 1.00 92.50 96 ASP A CA 1
ATOM 689 C C . ASP A 1 96 ? 8.968 -2.743 -19.495 1.00 92.50 96 ASP A C 1
ATOM 691 O O . ASP A 1 96 ? 9.103 -3.836 -18.942 1.00 92.50 96 ASP A O 1
ATOM 695 N N . GLN A 1 97 ? 8.404 -2.643 -20.700 1.00 90.12 97 GLN A N 1
ATOM 696 C CA . GLN A 1 97 ? 7.936 -3.789 -21.488 1.00 90.12 97 GLN A CA 1
ATOM 697 C C . GLN A 1 97 ? 9.021 -4.806 -21.878 1.00 90.12 97 GLN A C 1
ATOM 699 O O . GLN A 1 97 ? 8.687 -5.914 -22.287 1.00 90.12 97 GLN A O 1
ATOM 704 N N . ASN A 1 98 ? 10.295 -4.436 -21.768 1.00 92.19 98 ASN A N 1
ATOM 705 C CA . ASN A 1 98 ? 11.439 -5.283 -22.082 1.00 92.19 98 ASN A CA 1
ATOM 706 C C . ASN A 1 98 ? 12.107 -5.834 -20.807 1.00 92.19 98 ASN A C 1
ATOM 708 O O . ASN A 1 98 ? 13.094 -6.558 -20.906 1.00 92.19 98 ASN A O 1
ATOM 712 N N . GLY A 1 99 ? 11.591 -5.497 -19.619 1.00 91.88 99 GLY A N 1
ATOM 713 C CA . GLY A 1 99 ? 12.149 -5.909 -18.333 1.00 91.88 99 GLY A CA 1
ATOM 714 C C . GLY A 1 99 ? 13.271 -5.011 -17.797 1.00 91.88 99 GLY A C 1
ATOM 715 O O . GLY A 1 99 ? 13.891 -5.364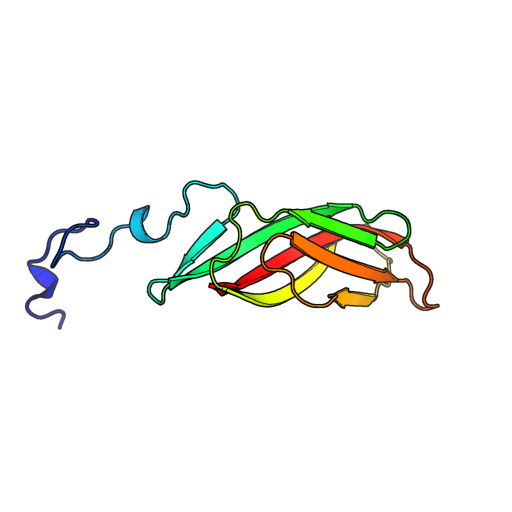 -16.797 1.00 91.88 99 GLY A O 1
ATOM 716 N N . ASN A 1 100 ? 13.535 -3.850 -18.406 1.00 93.56 100 ASN A N 1
ATOM 717 C CA . ASN A 1 100 ? 14.560 -2.925 -17.916 1.00 93.56 100 ASN A CA 1
ATOM 718 C C . ASN A 1 100 ? 14.026 -2.088 -16.755 1.00 93.56 100 ASN A C 1
ATOM 720 O O . ASN A 1 100 ? 12.922 -1.552 -16.834 1.00 93.56 100 ASN A O 1
ATOM 724 N N . GLY A 1 101 ? 14.829 -1.913 -15.703 1.00 94.31 101 GLY A N 1
ATOM 725 C CA . GLY A 1 101 ? 14.492 -1.018 -14.598 1.00 94.31 101 GLY A CA 1
ATOM 726 C C . GLY A 1 101 ? 14.375 0.436 -15.063 1.00 94.31 101 GLY A C 1
ATOM 727 O O . GLY A 1 101 ? 15.285 0.961 -15.701 1.00 94.31 101 GLY A O 1
ATOM 728 N N . ILE A 1 102 ? 13.267 1.095 -14.724 1.00 93.00 102 ILE A N 1
ATOM 729 C CA . ILE A 1 102 ? 12.978 2.474 -15.153 1.00 93.00 102 ILE A CA 1
ATOM 730 C C . ILE A 1 102 ? 12.907 3.450 -13.980 1.00 93.00 102 ILE A C 1
ATOM 732 O O . ILE A 1 102 ? 12.562 3.066 -12.864 1.00 93.00 102 ILE A O 1
ATOM 736 N N . ASN A 1 103 ? 13.202 4.725 -14.246 1.00 93.25 103 ASN A N 1
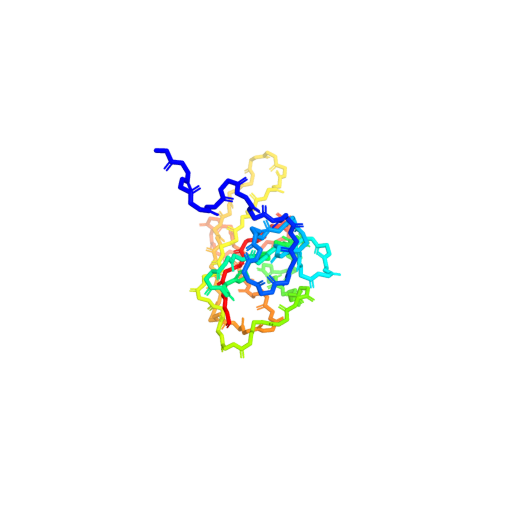ATOM 737 C CA . ASN A 1 103 ? 13.069 5.829 -13.290 1.00 93.25 103 ASN A CA 1
ATOM 738 C C . ASN A 1 103 ? 11.745 6.558 -13.535 1.00 93.25 103 ASN A C 1
ATOM 740 O O . ASN A 1 103 ? 11.612 7.305 -14.504 1.00 93.25 103 ASN A O 1
ATOM 744 N N . VAL A 1 104 ? 10.756 6.313 -12.683 1.00 92.81 104 VAL A N 1
ATOM 745 C CA . VAL A 1 104 ? 9.395 6.836 -12.809 1.00 92.81 104 VAL A CA 1
ATOM 746 C C . VAL A 1 104 ? 8.808 7.130 -11.437 1.00 92.81 104 VAL A C 1
ATOM 748 O O . VAL A 1 104 ? 9.217 6.563 -10.424 1.00 92.81 104 VAL A O 1
ATOM 751 N N . THR A 1 105 ? 7.820 8.017 -11.407 1.00 93.88 105 THR A N 1
ATOM 752 C CA . THR A 1 105 ? 7.045 8.276 -10.196 1.00 93.88 105 THR A CA 1
ATOM 753 C C . THR A 1 105 ? 6.089 7.121 -9.923 1.00 93.88 105 THR A C 1
ATOM 755 O O . THR A 1 105 ? 5.365 6.660 -10.813 1.00 93.88 105 THR A O 1
ATOM 758 N N . VAL A 1 106 ? 6.085 6.672 -8.673 1.00 94.00 106 VAL A N 1
ATOM 759 C CA . VAL A 1 106 ? 5.247 5.580 -8.187 1.00 94.00 106 VAL A CA 1
ATOM 760 C C . VAL A 1 106 ? 4.568 5.954 -6.885 1.00 94.00 106 VAL A C 1
ATOM 762 O O . VAL A 1 106 ? 5.060 6.780 -6.115 1.00 94.00 106 VAL A O 1
ATOM 765 N N . GLY A 1 107 ? 3.454 5.289 -6.619 1.00 94.38 107 GLY A N 1
ATOM 766 C CA . GLY A 1 107 ? 2.820 5.266 -5.313 1.00 94.38 107 GLY A CA 1
ATOM 767 C C . GLY A 1 107 ? 2.513 3.854 -4.880 1.00 94.38 107 GLY A C 1
ATOM 768 O O . GLY A 1 107 ? 2.638 2.904 -5.653 1.00 94.38 107 GLY A O 1
ATOM 769 N N . TYR A 1 108 ? 2.101 3.723 -3.630 1.00 94.75 108 TYR A N 1
ATOM 770 C CA . TYR A 1 108 ? 1.649 2.458 -3.091 1.00 94.75 108 TYR A CA 1
ATOM 771 C C . TYR A 1 108 ? 0.477 2.627 -2.135 1.00 94.75 108 TYR A C 1
ATOM 773 O O . TYR A 1 108 ? 0.292 3.679 -1.520 1.00 94.75 108 TYR A O 1
ATOM 781 N N . ILE A 1 109 ? -0.267 1.536 -1.985 1.00 95.50 109 ILE A N 1
ATOM 782 C CA . ILE A 1 109 ? -1.182 1.284 -0.880 1.00 95.50 109 ILE A CA 1
ATOM 783 C C . ILE A 1 109 ? -0.709 -0.005 -0.212 1.00 95.50 109 ILE A C 1
ATOM 785 O O . ILE A 1 109 ? -0.578 -1.039 -0.866 1.00 95.50 109 ILE A O 1
ATOM 789 N N . ALA A 1 110 ? -0.441 0.059 1.084 1.00 95.69 110 ALA A N 1
ATOM 790 C CA . ALA A 1 110 ? -0.060 -1.079 1.901 1.00 95.69 110 ALA A CA 1
ATOM 791 C C . ALA A 1 110 ? -1.113 -1.320 2.982 1.00 95.69 110 ALA A C 1
ATOM 793 O O . ALA A 1 110 ? -1.586 -0.377 3.619 1.00 95.69 110 ALA A O 1
ATOM 794 N N . ILE A 1 111 ? -1.474 -2.583 3.193 1.00 95.50 111 ILE A N 1
ATOM 795 C CA . ILE A 1 111 ? -2.466 -3.009 4.179 1.00 95.50 111 ILE A CA 1
ATOM 796 C C . ILE A 1 111 ? -1.847 -4.091 5.050 1.00 95.50 111 ILE A C 1
ATOM 798 O O . ILE A 1 111 ? -1.285 -5.067 4.551 1.00 95.50 111 ILE A O 1
ATOM 802 N N . GLY A 1 112 ? -1.973 -3.941 6.360 1.00 95.06 112 GLY A N 1
ATOM 803 C CA . GLY A 1 112 ? -1.387 -4.873 7.311 1.00 95.06 112 GLY A CA 1
ATOM 804 C C . GLY A 1 112 ? -1.872 -4.631 8.726 1.00 95.06 112 GLY A C 1
ATOM 805 O O . GLY A 1 112 ? -2.766 -3.822 8.956 1.00 95.06 112 GLY A O 1
ATOM 806 N N . ARG A 1 113 ? -1.294 -5.349 9.678 1.00 91.94 113 ARG A N 1
ATOM 807 C CA . ARG A 1 113 ? -1.573 -5.231 11.113 1.00 91.94 113 ARG A CA 1
ATOM 808 C C . ARG A 1 113 ? -0.393 -5.711 11.917 1.00 91.94 113 ARG A C 1
ATOM 810 O O . ARG A 1 113 ? 0.492 -6.363 11.323 1.00 91.94 113 ARG A O 1
#

Radius of gyration: 18.48 Å; chains: 1; bounding box: 51×22×50 Å

InterPro domains:
  IPR054075 Putative tail fiber protein gp53-like, C-terminal [PF21882] (32-113)

Sequence (113 aa):
GLGTVATKNVGTGSGQIPDMSSFNTGNTNSFRLPTGHFVQIGSGQTISGGFTQSYPTPFPNICQALV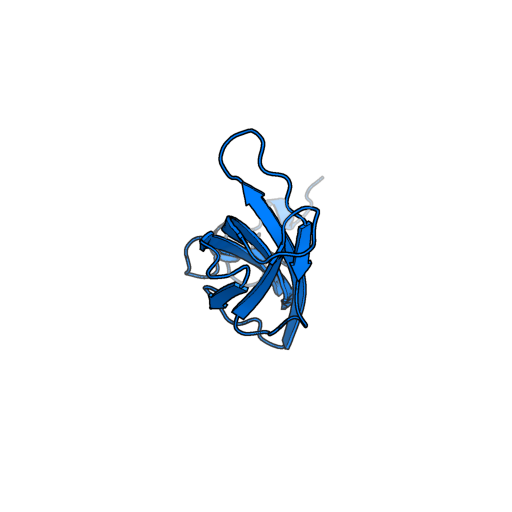GVVYSTLGVRAFIATNTSDRTAANMNVVDQNGNGINVTVGYIAIGR

Foldseek 3Di:
DCPPLVVADEDDDPPHNDDPVQQDPVDPQKTADPVGKIKGKDKDKADFQKDKDFTRDFFPPFFPDKDKDFDFDPPFAKDKDFPHGGSTMTIIGIAGPVRTGDIGMMMMIIMHD